Protein AF-A0A8B0SEW3-F1 (afdb_monomer)

Radius of gyration: 14.25 Å; Cα contacts (8 Å, |Δi|>4): 84; chains: 1; bounding box: 38×23×40 Å

Secondary structure (DSSP, 8-state):
--HHHHHHHHHHHHHHHHHHT--TTS-HHHHHHHHHHHHHH-SSS-HHHHHHHHHHHHHHHHHHTS-GGG--HHHHHHHHHHHHHHHTT-HHHHHHHHHHHHHHT--

pLDDT: mean 77.23, std 16.33, range [37.97, 95.0]

Nearest PDB structures (foldseek):
  5qsu-assembly3_B  TM=4.461E-01  e=2.873E+00  Homo sapiens
  4wqu-assembly1_BT  TM=2.622E-01  e=2.594E+00  Thermus thermophilus HB8
  5xjm-assembly1_A  TM=4.233E-01  e=9.802E+00  Homo sapiens

Foldseek 3Di:
DCVVVVVLVVVLVVLLVVLVPDDLPPQLVVLLVSVLVVLVSQPQADPVLSVQLNVLSVQLSVLLPDDPVPRPVVSNLVSLVSNCVSCVRPPSCVVSSVSSCVSSVND

Structure (mmCIF, N/CA/C/O backbone):
data_AF-A0A8B0SEW3-F1
#
_entry.id   AF-A0A8B0SEW3-F1
#
loop_
_atom_site.group_PDB
_atom_site.id
_atom_site.type_symbol
_atom_site.label_atom_id
_atom_site.label_alt_id
_atom_site.label_comp_id
_atom_site.label_asym_id
_atom_site.label_entity_id
_atom_site.label_seq_id
_atom_site.pdbx_PDB_ins_code
_atom_site.Cartn_x
_atom_site.Cartn_y
_atom_site.Cartn_z
_atom_site.occupancy
_atom_site.B_iso_or_equiv
_atom_site.auth_seq_id
_atom_site.auth_comp_id
_atom_site.auth_asym_id
_atom_site.auth_atom_id
_atom_site.pdbx_PDB_model_num
ATOM 1 N N . MET A 1 1 ? -21.668 12.057 24.223 1.00 41.31 1 MET A N 1
ATOM 2 C CA . MET A 1 1 ? -20.392 11.592 23.629 1.00 41.31 1 MET A CA 1
ATOM 3 C C . MET A 1 1 ? -20.616 10.972 22.230 1.00 41.31 1 MET A C 1
ATOM 5 O O . MET A 1 1 ? -20.146 9.881 21.964 1.00 41.31 1 MET A O 1
ATOM 9 N N . ALA A 1 2 ? -21.333 11.652 21.316 1.00 46.03 2 ALA A N 1
ATOM 10 C CA . ALA A 1 2 ? -21.728 11.096 20.000 1.00 46.03 2 ALA A CA 1
ATOM 11 C C . ALA A 1 2 ? -21.108 11.824 18.783 1.00 46.03 2 ALA A C 1
ATOM 13 O O . ALA A 1 2 ? -21.232 11.372 17.649 1.00 46.03 2 ALA A O 1
ATOM 14 N N . THR A 1 3 ? -20.423 12.947 19.006 1.00 37.97 3 THR A N 1
ATOM 15 C CA . THR A 1 3 ? -19.954 13.846 17.937 1.00 37.97 3 THR A CA 1
ATOM 16 C C . THR A 1 3 ? -18.693 13.340 17.225 1.00 37.97 3 THR A C 1
ATOM 18 O O . THR A 1 3 ? -18.528 13.579 16.032 1.00 37.97 3 THR A O 1
ATOM 21 N N . ILE A 1 4 ? -17.833 12.595 17.932 1.00 39.75 4 ILE A N 1
ATOM 22 C CA . ILE A 1 4 ? -16.549 12.088 17.411 1.00 39.75 4 ILE A CA 1
ATOM 23 C C . ILE A 1 4 ? -16.780 10.992 16.357 1.00 39.75 4 ILE A C 1
ATOM 25 O O . ILE A 1 4 ? -16.187 11.028 15.283 1.00 39.75 4 ILE A O 1
ATOM 29 N N . ASN A 1 5 ? -17.724 10.079 16.611 1.00 41.34 5 ASN A N 1
ATOM 30 C CA . ASN A 1 5 ? -18.050 8.994 15.678 1.00 41.34 5 ASN A CA 1
ATOM 31 C C . ASN A 1 5 ? -18.646 9.514 14.359 1.00 41.34 5 ASN A C 1
ATOM 33 O O . ASN A 1 5 ? -18.446 8.911 13.307 1.00 41.34 5 ASN A O 1
ATOM 37 N N . ASN A 1 6 ? -19.343 10.654 14.404 1.00 43.06 6 ASN A N 1
ATOM 38 C CA . ASN A 1 6 ? -19.978 11.243 13.227 1.00 43.06 6 ASN A CA 1
ATOM 39 C C . ASN A 1 6 ? -18.972 12.011 12.347 1.00 43.06 6 ASN A C 1
ATOM 41 O O . ASN A 1 6 ? -19.033 11.922 11.126 1.00 43.06 6 ASN A O 1
ATOM 45 N N . HIS A 1 7 ? -17.995 12.699 12.952 1.00 40.88 7 HIS A N 1
ATOM 46 C CA . HIS A 1 7 ? -16.910 13.360 12.211 1.00 40.88 7 HIS A CA 1
ATOM 47 C C . HIS A 1 7 ? -16.002 12.358 11.488 1.00 40.88 7 HIS A C 1
ATOM 49 O O . HIS A 1 7 ? -15.693 12.545 10.312 1.00 40.88 7 HIS A O 1
ATOM 55 N N . ASN A 1 8 ? -15.646 11.254 12.149 1.00 50.34 8 ASN A N 1
ATOM 56 C CA . ASN A 1 8 ? -14.791 10.232 11.543 1.00 50.34 8 ASN A CA 1
ATOM 57 C C . ASN A 1 8 ? -15.483 9.514 10.372 1.00 50.34 8 ASN A C 1
ATOM 59 O O . ASN A 1 8 ? -14.833 9.213 9.376 1.00 50.34 8 ASN A O 1
ATOM 63 N N . SER A 1 9 ? -16.807 9.320 10.431 1.00 55.31 9 SER A N 1
ATOM 64 C CA . SER A 1 9 ? -17.591 8.773 9.309 1.00 55.31 9 SER A CA 1
ATOM 65 C C . SER A 1 9 ? -17.600 9.693 8.078 1.00 55.31 9 SER A C 1
ATOM 67 O O . SER A 1 9 ? -17.589 9.212 6.943 1.00 55.31 9 SER A O 1
ATOM 69 N N . ILE A 1 10 ? -17.592 11.014 8.283 1.00 56.03 10 ILE A N 1
ATOM 70 C CA . ILE A 1 10 ? -17.588 12.010 7.202 1.00 56.03 10 ILE A CA 1
ATOM 71 C C . ILE A 1 10 ? -16.222 12.066 6.515 1.00 56.03 10 ILE A C 1
ATOM 73 O O . ILE A 1 10 ? -16.174 12.008 5.287 1.00 56.03 10 ILE A O 1
ATOM 77 N N . ILE A 1 11 ? -15.131 12.091 7.288 1.00 53.41 11 ILE A N 1
ATOM 78 C CA . ILE A 1 11 ? -13.757 12.046 6.759 1.00 53.41 11 ILE A CA 1
ATOM 79 C C . ILE A 1 11 ? -13.564 10.780 5.923 1.00 53.41 11 ILE A C 1
ATOM 81 O O . ILE A 1 11 ? -13.090 10.841 4.794 1.00 53.41 11 ILE A O 1
ATOM 85 N N . HIS A 1 12 ? -14.033 9.640 6.430 1.00 54.28 12 HIS A N 1
ATOM 86 C CA . HIS A 1 12 ? -13.961 8.368 5.723 1.00 54.28 12 HIS A CA 1
ATOM 87 C C . HIS A 1 12 ? -14.694 8.392 4.374 1.00 54.28 12 HIS A C 1
ATOM 89 O O . HIS A 1 12 ? -14.152 7.973 3.354 1.00 54.28 12 HIS A O 1
ATOM 95 N N . LYS A 1 13 ? -15.917 8.937 4.344 1.00 60.84 13 LYS A N 1
ATOM 96 C CA . LYS A 1 13 ? -16.698 9.081 3.107 1.00 60.84 13 LYS A CA 1
ATOM 97 C C . LYS A 1 13 ? -16.066 10.063 2.122 1.00 60.84 13 LYS A C 1
ATOM 99 O O . LYS A 1 13 ? -16.082 9.793 0.926 1.00 60.84 13 LYS A O 1
ATOM 104 N N . GLN A 1 14 ? -15.519 11.181 2.596 1.00 59.38 14 GLN A N 1
ATOM 105 C CA . GLN A 1 14 ? -14.823 12.150 1.742 1.00 59.38 14 GLN A CA 1
ATOM 106 C C . GLN A 1 14 ? -13.574 11.535 1.115 1.00 59.38 14 GLN A C 1
ATOM 108 O O . GLN A 1 14 ? -13.399 11.620 -0.093 1.00 59.38 14 GLN A O 1
ATOM 113 N N . ILE A 1 15 ? -12.781 10.822 1.908 1.00 55.53 15 ILE A N 1
ATOM 114 C CA . ILE A 1 15 ? -11.566 10.144 1.461 1.00 55.53 15 ILE A CA 1
ATOM 115 C C . ILE A 1 15 ? -11.866 9.053 0.423 1.00 55.53 15 ILE A C 1
ATOM 117 O O . ILE A 1 15 ? -11.214 8.990 -0.618 1.00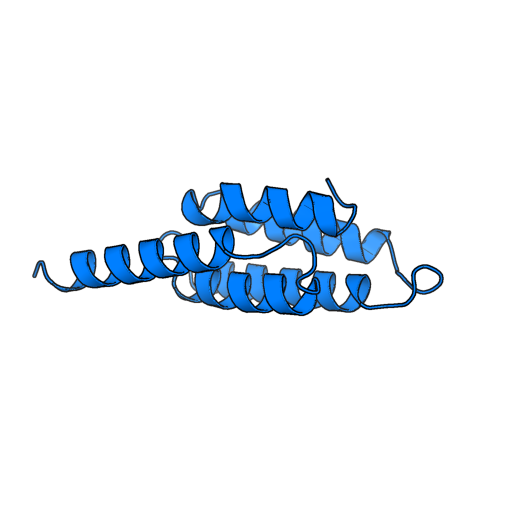 55.53 15 ILE A O 1
ATOM 121 N N . VAL A 1 16 ? -12.870 8.204 0.672 1.00 59.53 16 VAL A N 1
ATOM 122 C CA . VAL A 1 16 ? -13.288 7.172 -0.293 1.00 59.53 16 VAL A CA 1
ATOM 123 C C . VAL A 1 16 ? -13.793 7.820 -1.589 1.00 59.53 16 VAL A C 1
ATOM 125 O O . VAL A 1 16 ? -13.463 7.356 -2.680 1.00 59.53 16 VAL A O 1
ATOM 128 N N . ASN A 1 17 ? -14.528 8.932 -1.497 1.00 61.00 17 ASN A N 1
ATOM 129 C CA . ASN A 1 17 ? -14.996 9.676 -2.668 1.00 61.00 17 ASN A CA 1
ATOM 130 C C . ASN A 1 17 ? -13.851 10.332 -3.460 1.00 61.00 17 ASN A C 1
ATOM 132 O O . ASN A 1 17 ? -13.866 10.281 -4.687 1.00 61.00 17 ASN A O 1
ATOM 136 N N . GLU A 1 18 ? -12.840 10.888 -2.789 1.00 59.69 18 GLU A N 1
ATOM 137 C CA . GLU A 1 18 ? -11.626 11.438 -3.418 1.00 59.69 18 GLU A CA 1
ATOM 138 C C . GLU A 1 18 ? -10.750 10.371 -4.085 1.00 59.69 18 GLU A C 1
ATOM 140 O O . GLU A 1 18 ? -9.923 10.689 -4.948 1.00 59.69 18 GLU A O 1
ATOM 145 N N . PHE A 1 19 ? -10.897 9.110 -3.672 1.00 60.25 19 PHE A N 1
ATOM 146 C CA . PHE A 1 19 ? -10.239 7.979 -4.314 1.00 60.25 19 PHE A CA 1
ATOM 147 C C . PHE A 1 19 ? -11.019 7.484 -5.534 1.00 60.25 19 PHE A C 1
ATOM 149 O O . PHE A 1 19 ? -10.424 7.197 -6.567 1.00 60.25 19 PHE A O 1
ATOM 156 N N . ASN A 1 20 ? -12.351 7.464 -5.458 1.00 56.56 20 ASN A N 1
ATOM 157 C CA . ASN A 1 20 ? -13.217 7.123 -6.591 1.00 56.56 20 ASN A CA 1
ATOM 158 C C . ASN A 1 20 ? -13.211 8.186 -7.706 1.00 56.56 20 ASN A C 1
ATOM 160 O O . ASN A 1 20 ? -13.644 7.898 -8.818 1.00 56.56 20 ASN A O 1
ATOM 164 N N . SER A 1 21 ? -12.724 9.402 -7.431 1.00 55.19 21 SER A N 1
ATOM 165 C CA . SER A 1 21 ? -12.532 10.464 -8.428 1.00 55.19 21 SER A CA 1
ATOM 166 C C . SER A 1 21 ? -11.146 10.451 -9.089 1.00 55.19 21 SER A C 1
ATOM 168 O O . SER A 1 21 ? -10.815 11.384 -9.821 1.00 55.19 21 SER A O 1
ATOM 170 N N . ILE A 1 22 ? -10.306 9.454 -8.790 1.00 56.88 22 ILE A N 1
ATOM 171 C CA . ILE A 1 22 ? -8.996 9.275 -9.421 1.00 56.88 22 ILE A CA 1
ATOM 172 C C . ILE A 1 22 ? -9.222 8.718 -10.827 1.00 56.88 22 ILE A C 1
ATOM 174 O O . ILE A 1 22 ? -9.627 7.569 -10.992 1.00 56.88 22 ILE A O 1
ATOM 178 N N . ASN A 1 23 ? -8.960 9.536 -11.847 1.00 51.25 23 ASN A N 1
ATOM 179 C CA . ASN A 1 23 ? -8.827 9.041 -13.215 1.00 51.25 23 ASN A CA 1
ATOM 180 C C . ASN A 1 23 ? -7.609 8.104 -13.294 1.00 51.25 23 ASN A C 1
ATOM 182 O O . ASN A 1 23 ? -6.623 8.315 -12.590 1.00 51.25 23 ASN A O 1
ATOM 186 N N . GLU A 1 24 ? -7.643 7.118 -14.196 1.00 48.50 24 GLU A N 1
ATOM 187 C CA . GLU A 1 24 ? -6.623 6.064 -14.409 1.00 48.50 24 GLU A CA 1
ATOM 188 C C . GLU A 1 24 ? -5.181 6.565 -14.708 1.00 48.50 24 GLU A C 1
ATOM 190 O O . GLU A 1 24 ? -4.291 5.766 -14.986 1.00 48.50 24 GLU A O 1
ATOM 195 N N . ILE A 1 25 ? -4.927 7.878 -14.647 1.00 46.81 25 ILE A N 1
ATOM 196 C CA . ILE A 1 25 ? -3.675 8.563 -15.009 1.00 46.81 25 ILE A CA 1
ATOM 197 C C . ILE A 1 25 ? -3.008 9.253 -13.796 1.00 46.81 25 ILE A C 1
ATOM 199 O O . ILE A 1 25 ? -1.945 9.858 -13.935 1.00 46.81 25 ILE A O 1
ATOM 203 N N . ASP A 1 26 ? -3.553 9.166 -12.578 1.00 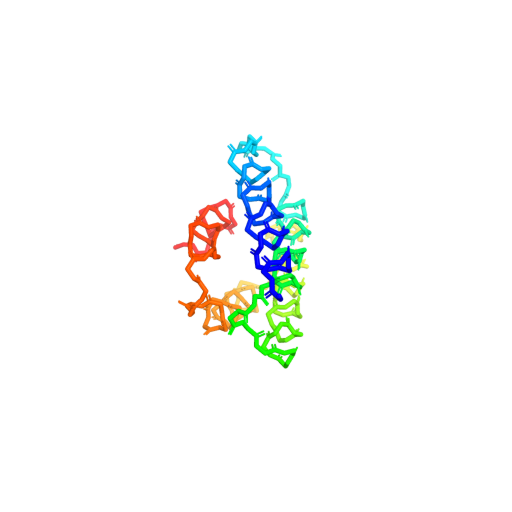54.84 26 ASP A N 1
ATOM 204 C CA . ASP A 1 26 ? -2.809 9.669 -11.415 1.00 54.84 26 ASP A CA 1
ATOM 205 C C . ASP A 1 26 ? -1.586 8.770 -11.149 1.00 54.84 26 ASP A C 1
ATOM 207 O O . ASP A 1 26 ? -1.699 7.557 -10.982 1.00 54.84 26 ASP A O 1
ATOM 211 N N . SER A 1 27 ? -0.389 9.367 -11.109 1.00 71.38 27 SER A N 1
ATOM 212 C CA . SER A 1 27 ? 0.865 8.665 -10.798 1.00 71.38 27 SER A CA 1
ATOM 213 C C . SER A 1 27 ? 0.728 7.818 -9.524 1.00 71.38 27 SER A C 1
ATOM 215 O O . SER A 1 27 ? 0.113 8.256 -8.549 1.00 71.38 27 SER A O 1
ATOM 217 N N . ILE A 1 28 ? 1.367 6.640 -9.483 1.00 74.88 28 ILE A N 1
ATOM 218 C CA . ILE A 1 28 ? 1.453 5.765 -8.293 1.00 74.88 28 ILE A CA 1
ATOM 219 C C . ILE A 1 28 ? 1.822 6.566 -7.031 1.00 74.88 28 ILE A C 1
ATOM 221 O O . ILE A 1 28 ? 1.318 6.284 -5.946 1.00 74.88 28 ILE A O 1
ATOM 225 N N . ALA A 1 29 ? 2.624 7.626 -7.171 1.00 77.25 29 ALA A N 1
ATOM 226 C CA . ALA A 1 29 ? 2.965 8.543 -6.086 1.00 77.25 29 ALA A CA 1
ATOM 227 C C . ALA A 1 29 ? 1.743 9.251 -5.458 1.00 77.25 29 ALA A C 1
ATOM 229 O O . ALA A 1 29 ? 1.651 9.347 -4.234 1.00 77.25 29 ALA A O 1
ATOM 230 N N . ILE A 1 30 ? 0.796 9.729 -6.274 1.00 78.31 30 ILE A N 1
ATOM 231 C CA . ILE A 1 30 ? -0.422 10.425 -5.825 1.00 78.31 30 ILE A CA 1
ATOM 232 C C . ILE A 1 30 ? -1.340 9.443 -5.098 1.00 78.31 30 ILE A C 1
ATOM 234 O O . ILE A 1 30 ? -1.781 9.725 -3.983 1.00 78.31 30 ILE A O 1
ATOM 238 N N . MET A 1 31 ? -1.578 8.272 -5.695 1.00 78.19 31 MET A N 1
ATOM 239 C CA . MET A 1 31 ? -2.406 7.226 -5.087 1.00 78.19 31 MET A CA 1
ATOM 240 C C . MET A 1 31 ? -1.834 6.759 -3.747 1.00 78.19 31 MET A C 1
ATOM 242 O O . MET A 1 31 ? -2.574 6.641 -2.772 1.00 78.19 31 MET A O 1
ATOM 246 N N . VAL A 1 32 ? -0.514 6.570 -3.665 1.00 83.06 32 VAL A N 1
ATOM 247 C CA . VAL A 1 32 ? 0.180 6.222 -2.419 1.00 83.06 32 VAL A CA 1
ATOM 248 C C . VAL A 1 32 ? 0.017 7.314 -1.364 1.00 83.06 32 VAL A C 1
ATOM 250 O O . VAL A 1 32 ? -0.289 7.000 -0.217 1.00 83.06 32 VAL A O 1
ATOM 253 N N . ASN A 1 33 ? 0.195 8.588 -1.721 1.00 82.75 33 ASN A N 1
ATOM 254 C CA . ASN A 1 33 ? 0.037 9.687 -0.767 1.00 82.75 33 ASN A CA 1
ATOM 255 C C . ASN A 1 33 ? -1.391 9.776 -0.228 1.00 82.75 33 ASN A C 1
ATOM 257 O O . ASN A 1 33 ? -1.566 9.937 0.978 1.00 82.75 33 ASN A O 1
ATOM 261 N N . LYS A 1 34 ? -2.399 9.601 -1.088 1.00 79.25 34 LYS A N 1
ATOM 262 C CA . LYS A 1 34 ? -3.794 9.512 -0.649 1.00 79.25 34 LYS A CA 1
ATOM 263 C C . LYS A 1 34 ? -3.976 8.349 0.320 1.00 79.25 34 LYS A C 1
ATOM 265 O O . LYS A 1 34 ? -4.440 8.580 1.429 1.00 79.25 34 LYS A O 1
ATOM 270 N N . LEU A 1 35 ? -3.522 7.143 -0.035 1.00 84.69 35 LEU A N 1
ATOM 271 C CA . LEU A 1 35 ? -3.630 5.950 0.814 1.00 84.69 35 LEU A CA 1
ATOM 272 C C . LEU A 1 35 ? -2.980 6.138 2.194 1.00 84.69 35 LEU A C 1
ATOM 274 O O . LEU A 1 35 ? -3.539 5.690 3.191 1.00 84.69 35 LEU A O 1
ATOM 278 N N . LYS A 1 36 ? -1.834 6.831 2.271 1.00 86.12 36 LYS A N 1
ATOM 279 C CA . LYS A 1 36 ? -1.178 7.166 3.548 1.00 86.12 36 LYS A CA 1
ATOM 280 C C . LYS A 1 36 ? -2.097 7.968 4.465 1.00 86.12 36 LYS A C 1
ATOM 282 O O . LYS A 1 36 ? -2.185 7.637 5.641 1.00 86.12 36 LYS A O 1
ATOM 287 N N . VAL A 1 37 ? -2.809 8.967 3.936 1.00 83.62 37 VAL A N 1
ATOM 288 C CA . VAL A 1 37 ? -3.779 9.760 4.715 1.00 83.62 37 VAL A CA 1
ATOM 289 C C . VAL A 1 37 ? -4.913 8.874 5.234 1.00 83.62 37 VAL A C 1
ATOM 291 O O . VAL A 1 37 ? -5.330 9.022 6.381 1.00 83.62 37 VAL A O 1
ATOM 294 N N . ILE A 1 38 ? -5.383 7.918 4.429 1.00 81.25 38 ILE A N 1
ATOM 295 C CA . ILE A 1 38 ? -6.441 6.976 4.835 1.00 81.25 38 ILE A CA 1
ATOM 296 C C . ILE A 1 38 ? -5.963 6.089 5.978 1.00 81.25 38 ILE A C 1
ATOM 298 O O . ILE A 1 38 ? -6.645 5.985 6.990 1.00 81.25 38 ILE A O 1
ATOM 302 N N . ILE A 1 39 ? -4.776 5.496 5.833 1.00 88.06 39 ILE A N 1
ATOM 303 C CA . ILE A 1 39 ? -4.158 4.631 6.845 1.00 88.06 39 ILE A CA 1
ATOM 304 C C . ILE A 1 39 ? -3.962 5.397 8.155 1.00 88.06 39 ILE A C 1
ATOM 306 O O . ILE A 1 39 ? -4.264 4.873 9.224 1.00 88.06 39 ILE A O 1
ATOM 310 N N . ASP A 1 40 ? -3.493 6.644 8.086 1.00 86.69 40 ASP A N 1
ATOM 311 C CA . ASP A 1 40 ? -3.250 7.468 9.272 1.00 86.69 40 ASP A CA 1
ATOM 312 C C . ASP A 1 40 ? -4.547 7.754 10.054 1.00 86.69 40 ASP A C 1
ATOM 314 O O . ASP A 1 40 ? -4.568 7.729 11.288 1.00 86.69 40 ASP A O 1
ATOM 318 N N . ASN A 1 41 ? -5.666 7.900 9.339 1.00 83.44 41 ASN A N 1
ATOM 319 C CA . ASN A 1 41 ? -6.997 8.129 9.908 1.00 83.44 41 ASN A CA 1
ATOM 320 C C . ASN A 1 41 ? -7.804 6.844 10.168 1.00 83.44 41 ASN A C 1
ATOM 322 O O . ASN A 1 41 ? -8.919 6.917 10.689 1.00 83.44 41 ASN A O 1
ATOM 326 N N . ASP A 1 42 ? -7.266 5.672 9.834 1.00 83.19 42 ASP A N 1
ATOM 327 C CA . ASP A 1 42 ? -7.956 4.398 10.012 1.00 83.19 42 ASP A CA 1
ATOM 328 C C . ASP A 1 42 ? -8.123 4.080 11.509 1.00 83.19 42 ASP A C 1
ATOM 330 O O . ASP A 1 42 ? -7.172 4.162 12.286 1.00 83.19 42 ASP A O 1
ATOM 334 N N . LEU A 1 43 ? -9.342 3.770 11.947 1.00 82.69 43 LEU A N 1
ATOM 335 C CA . LEU A 1 43 ? -9.632 3.495 13.360 1.00 82.69 43 LEU A CA 1
ATOM 336 C C . LEU A 1 43 ? -9.466 2.013 13.725 1.00 82.69 43 LEU A C 1
ATOM 338 O O . LEU A 1 43 ? -9.400 1.687 14.909 1.00 82.69 43 LEU A O 1
ATOM 342 N N . GLU A 1 44 ? -9.415 1.129 12.730 1.00 85.56 44 GLU A N 1
ATOM 343 C CA . GLU A 1 44 ? -9.278 -0.321 12.887 1.00 85.56 44 GLU A CA 1
ATOM 344 C C . GLU A 1 44 ? -7.799 -0.726 13.009 1.00 85.56 44 GLU A C 1
ATOM 346 O O . GLU A 1 44 ? -7.475 -1.762 13.592 1.00 85.56 44 GLU A O 1
ATOM 351 N N . LEU A 1 45 ? -6.883 0.114 12.516 1.00 85.38 45 LEU A N 1
ATOM 352 C CA . LEU A 1 45 ? -5.440 -0.087 12.629 1.00 85.38 45 LEU A CA 1
ATOM 353 C C . LEU A 1 45 ? -4.857 0.547 13.900 1.00 85.38 45 LEU A C 1
ATOM 355 O O . LEU A 1 45 ? -5.049 1.727 14.197 1.00 85.38 45 LEU A O 1
ATOM 359 N N . THR A 1 46 ? -4.031 -0.212 14.619 1.00 91.62 46 THR A N 1
ATOM 360 C CA . THR A 1 46 ? -3.176 0.329 15.689 1.00 91.62 46 THR A CA 1
ATOM 361 C C . THR A 1 46 ? -2.093 1.251 15.122 1.00 91.62 46 THR A C 1
ATOM 363 O O . THR A 1 46 ? -1.660 1.082 13.983 1.00 91.62 46 THR A O 1
ATOM 366 N N . ASN A 1 47 ? -1.552 2.168 15.932 1.00 90.75 47 ASN A N 1
ATOM 367 C CA . ASN A 1 47 ? -0.453 3.052 15.503 1.00 90.75 47 ASN A CA 1
ATOM 368 C C . ASN A 1 47 ? 0.761 2.281 14.951 1.00 90.75 47 ASN A C 1
ATOM 370 O O . ASN A 1 47 ? 1.396 2.715 13.993 1.00 90.75 47 ASN A O 1
ATOM 374 N N . GLN A 1 48 ? 1.067 1.107 15.515 1.00 94.00 48 GLN A N 1
ATOM 375 C CA . GLN A 1 48 ? 2.139 0.251 15.007 1.00 94.00 48 GLN A CA 1
ATOM 376 C C . GLN A 1 48 ? 1.816 -0.303 13.611 1.00 94.00 48 GLN A C 1
ATOM 378 O O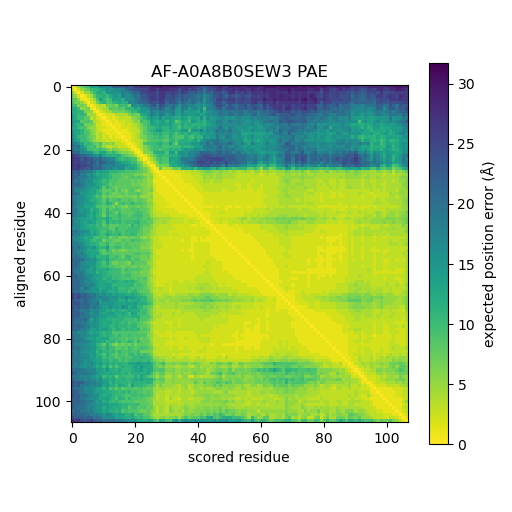 . GLN A 1 48 ? 2.684 -0.303 12.738 1.00 94.00 48 GLN A O 1
ATOM 383 N N . GLN A 1 49 ? 0.579 -0.754 13.384 1.00 93.19 49 GLN A N 1
ATOM 384 C CA . GLN A 1 49 ? 0.127 -1.209 12.068 1.00 93.19 49 GLN A CA 1
ATOM 385 C C . GLN A 1 49 ? 0.126 -0.061 11.056 1.00 93.19 49 GLN A C 1
ATOM 387 O O . GLN A 1 49 ? 0.639 -0.243 9.957 1.00 93.19 49 GLN A O 1
ATOM 392 N N . LYS A 1 50 ? -0.344 1.132 11.435 1.00 92.25 50 LYS A N 1
ATOM 393 C CA . LYS A 1 50 ? -0.306 2.327 10.576 1.00 92.25 50 LYS A CA 1
ATOM 394 C C . LYS A 1 50 ? 1.107 2.643 10.111 1.00 92.25 50 LYS A C 1
ATOM 396 O O . LYS A 1 50 ? 1.354 2.711 8.911 1.00 92.25 50 LYS A O 1
ATOM 401 N N . ASN A 1 51 ? 2.050 2.736 11.047 1.00 93.38 51 ASN A N 1
ATOM 402 C CA . ASN A 1 51 ? 3.450 3.003 10.728 1.00 93.38 51 ASN A CA 1
ATOM 403 C C . ASN A 1 51 ? 4.030 1.926 9.805 1.00 93.38 51 ASN A C 1
ATOM 405 O O . ASN A 1 51 ? 4.664 2.251 8.805 1.00 93.38 51 ASN A O 1
ATOM 409 N N . LYS A 1 52 ? 3.762 0.644 10.087 1.00 94.69 52 LYS A N 1
ATOM 410 C CA . LYS A 1 52 ? 4.222 -0.464 9.240 1.00 94.69 52 LYS A CA 1
ATOM 411 C C . LYS A 1 52 ? 3.642 -0.377 7.823 1.00 94.69 52 LYS A C 1
ATOM 413 O O . LYS A 1 52 ? 4.385 -0.521 6.857 1.00 94.69 52 LYS A O 1
ATOM 418 N N . ALA A 1 53 ? 2.342 -0.117 7.692 1.00 92.69 53 ALA A N 1
ATOM 419 C CA . ALA A 1 53 ? 1.681 0.038 6.400 1.00 92.69 53 ALA A CA 1
ATOM 420 C C . ALA A 1 53 ? 2.235 1.237 5.615 1.00 92.69 53 ALA A C 1
ATOM 422 O O . ALA A 1 53 ? 2.540 1.092 4.434 1.00 92.69 53 ALA A O 1
ATOM 423 N N . ILE A 1 54 ? 2.429 2.389 6.264 1.00 92.25 54 ILE A N 1
ATOM 424 C CA . ILE A 1 54 ? 2.981 3.602 5.641 1.00 92.25 54 ILE A CA 1
ATOM 425 C C . ILE A 1 54 ? 4.414 3.373 5.146 1.00 92.25 54 ILE A C 1
ATOM 427 O O . ILE A 1 54 ? 4.730 3.793 4.030 1.00 92.25 54 ILE A O 1
ATOM 431 N N . THR A 1 55 ? 5.261 2.695 5.928 1.00 94.62 55 THR A N 1
ATOM 432 C CA . THR A 1 55 ? 6.634 2.344 5.527 1.00 94.62 55 THR A CA 1
ATOM 433 C C . THR A 1 55 ? 6.636 1.407 4.323 1.00 94.62 55 THR A C 1
ATOM 435 O O . THR A 1 55 ? 7.224 1.740 3.298 1.00 94.62 55 THR A O 1
ATOM 438 N N . ASN A 1 56 ? 5.902 0.292 4.391 1.00 94.38 56 ASN A N 1
ATOM 439 C CA . ASN A 1 56 ? 5.820 -0.664 3.282 1.00 94.38 56 ASN A CA 1
ATOM 440 C C . ASN A 1 56 ? 5.300 -0.004 1.996 1.00 94.38 56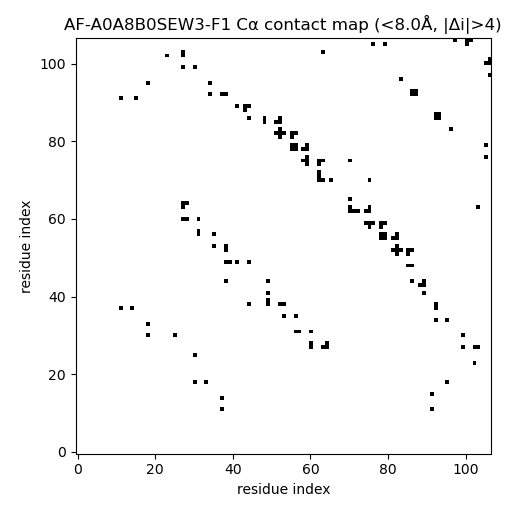 ASN A C 1
ATOM 442 O O . ASN A 1 56 ? 5.808 -0.247 0.903 1.00 94.38 56 ASN A O 1
ATOM 446 N N . LEU A 1 57 ? 4.305 0.875 2.122 1.00 91.75 57 LEU A N 1
ATOM 447 C CA . LEU A 1 57 ? 3.745 1.600 0.991 1.00 91.75 57 LEU A CA 1
ATOM 448 C C . LEU A 1 57 ? 4.724 2.642 0.419 1.00 91.75 57 LEU A C 1
ATOM 450 O O . LEU A 1 57 ? 4.731 2.883 -0.790 1.00 91.75 57 LEU A O 1
ATOM 454 N N . ALA A 1 58 ? 5.562 3.260 1.257 1.00 91.31 58 ALA A N 1
ATOM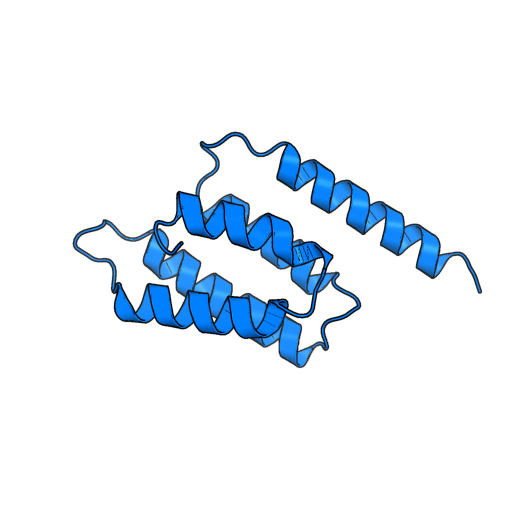 455 C CA . ALA A 1 58 ? 6.634 4.141 0.802 1.00 91.31 58 ALA A CA 1
ATOM 456 C C . ALA A 1 58 ? 7.699 3.374 0.005 1.00 91.31 58 ALA A C 1
ATOM 458 O O . ALA A 1 58 ? 8.053 3.824 -1.085 1.00 91.31 58 ALA A O 1
ATOM 459 N N . ASP A 1 59 ? 8.133 2.207 0.485 1.00 93.12 59 ASP A N 1
ATOM 460 C CA . ASP A 1 59 ? 9.112 1.358 -0.207 1.00 93.12 59 ASP A CA 1
ATOM 461 C C . ASP A 1 59 ? 8.576 0.870 -1.560 1.00 93.12 59 ASP A C 1
ATOM 463 O O . ASP A 1 59 ? 9.243 0.982 -2.591 1.00 93.12 59 ASP A O 1
ATOM 467 N N . PHE A 1 60 ? 7.319 0.421 -1.588 1.00 92.56 60 PHE A N 1
ATOM 468 C CA . PHE A 1 60 ? 6.630 0.048 -2.821 1.00 92.56 60 PHE A CA 1
ATOM 469 C C . PHE A 1 60 ? 6.565 1.202 -3.831 1.00 92.56 60 PHE A C 1
ATOM 471 O O . PHE A 1 60 ? 6.812 1.011 -5.025 1.00 92.56 60 PHE A O 1
ATOM 478 N N . SER A 1 61 ? 6.235 2.408 -3.360 1.00 90.38 61 SER A N 1
ATOM 479 C CA . SER A 1 61 ? 6.168 3.608 -4.197 1.00 90.38 61 SER A CA 1
ATOM 480 C C . SER A 1 61 ? 7.535 3.984 -4.753 1.00 90.38 61 SER A C 1
ATOM 482 O O . SER A 1 61 ? 7.648 4.309 -5.933 1.00 90.38 61 SER A O 1
ATOM 484 N N . PHE A 1 62 ? 8.576 3.892 -3.924 1.00 91.31 62 PHE A N 1
ATOM 485 C CA . PHE A 1 62 ? 9.950 4.153 -4.329 1.00 91.31 62 PHE A CA 1
ATOM 486 C C . PHE A 1 62 ? 10.395 3.211 -5.452 1.00 91.31 62 PHE A C 1
ATOM 488 O O . PHE A 1 62 ? 10.896 3.681 -6.471 1.00 91.31 62 PHE A O 1
ATOM 495 N N . GLU A 1 63 ? 10.161 1.902 -5.319 1.00 91.12 63 GLU A N 1
ATOM 496 C CA . GLU A 1 63 ? 10.472 0.945 -6.389 1.00 91.12 63 GLU A CA 1
ATOM 497 C C . GLU A 1 63 ? 9.624 1.188 -7.644 1.00 91.12 63 GLU A C 1
ATOM 499 O O . GLU A 1 63 ? 10.153 1.190 -8.752 1.00 91.12 63 GLU A O 1
ATOM 504 N N . SER A 1 64 ? 8.325 1.457 -7.490 1.00 87.75 64 SER A N 1
ATOM 505 C CA . SER A 1 64 ? 7.396 1.640 -8.617 1.00 87.75 64 SER A CA 1
ATOM 506 C C . SER A 1 64 ? 7.659 2.894 -9.454 1.00 87.75 64 SER A C 1
ATOM 508 O O . SER A 1 64 ? 7.219 2.962 -10.599 1.00 87.75 64 SER A O 1
ATOM 510 N N . GLN A 1 65 ? 8.360 3.882 -8.897 1.00 87.06 65 GLN A N 1
ATOM 511 C CA . GLN A 1 65 ? 8.734 5.117 -9.591 1.00 87.06 65 GLN A CA 1
ATOM 512 C C . GLN A 1 65 ? 10.058 5.008 -10.358 1.00 87.06 65 GLN A C 1
ATOM 514 O O . GLN A 1 65 ? 10.389 5.906 -11.134 1.00 87.06 65 GLN A O 1
ATOM 519 N N . LYS A 1 66 ? 10.834 3.933 -10.168 1.00 87.56 66 LYS A N 1
ATOM 520 C CA . LYS A 1 66 ? 12.056 3.719 -10.951 1.00 87.56 66 LYS A CA 1
ATOM 521 C C . LYS A 1 66 ? 11.707 3.348 -12.399 1.00 87.56 66 LYS A C 1
ATOM 523 O O . LYS A 1 66 ? 10.676 2.709 -12.635 1.00 87.56 66 LYS A O 1
ATOM 528 N N . PRO A 1 67 ? 12.589 3.666 -13.367 1.00 85.88 67 PRO A N 1
ATOM 529 C CA . PRO A 1 67 ? 12.523 3.084 -14.706 1.00 85.88 67 PRO A CA 1
ATOM 530 C C . PRO A 1 67 ? 12.425 1.555 -14.640 1.00 85.88 67 PRO A C 1
ATOM 532 O O . PRO A 1 67 ? 13.060 0.949 -13.777 1.00 85.88 67 PRO A O 1
ATOM 535 N N . SER A 1 68 ? 11.635 0.934 -15.520 1.00 84.31 68 SER A N 1
ATOM 536 C CA . SER A 1 68 ? 11.304 -0.501 -15.456 1.00 84.31 68 SER A CA 1
ATOM 537 C C . SER A 1 68 ? 12.528 -1.423 -15.417 1.00 84.31 68 SER A C 1
ATOM 539 O O . SER A 1 68 ? 12.526 -2.411 -14.693 1.00 84.31 68 SER A O 1
ATOM 541 N N . ASP A 1 69 ? 13.593 -1.074 -16.138 1.00 87.75 69 ASP A N 1
ATOM 542 C CA . ASP A 1 69 ? 14.883 -1.778 -16.175 1.00 87.75 69 ASP A CA 1
ATOM 543 C C . ASP A 1 69 ? 15.691 -1.664 -14.869 1.00 87.75 69 ASP A C 1
ATOM 545 O O . ASP A 1 69 ? 16.658 -2.395 -14.664 1.00 87.75 69 ASP A O 1
ATOM 549 N N . LYS A 1 70 ? 15.290 -0.756 -13.974 1.00 91.69 70 LYS A N 1
ATOM 550 C CA . LYS A 1 70 ? 15.924 -0.483 -12.676 1.00 91.69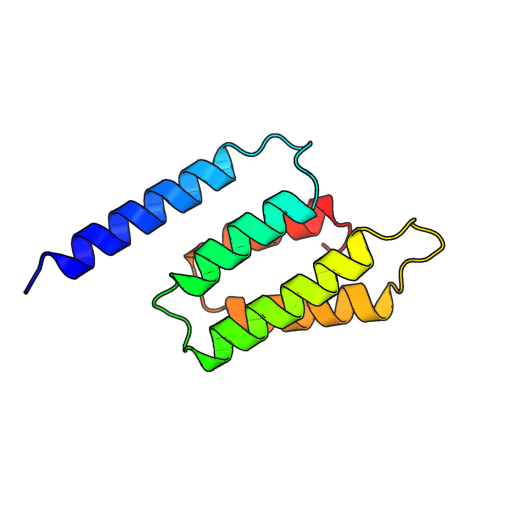 70 LYS A CA 1
ATOM 551 C C . LYS A 1 70 ? 15.045 -0.856 -11.481 1.00 91.69 70 LYS A C 1
ATOM 553 O O . LYS A 1 70 ? 15.466 -0.639 -10.342 1.00 91.69 70 LYS A O 1
ATOM 558 N N . GLN A 1 71 ? 13.834 -1.368 -11.707 1.00 89.00 71 GLN A N 1
ATOM 559 C CA . GLN A 1 71 ? 12.949 -1.800 -10.624 1.00 89.00 71 GLN A CA 1
ATOM 560 C C . GLN A 1 71 ? 13.469 -3.096 -10.007 1.00 89.00 71 GLN A C 1
ATOM 562 O O . GLN A 1 71 ? 13.718 -4.072 -10.715 1.00 89.00 71 GLN A O 1
ATOM 567 N N . ASN A 1 72 ? 13.568 -3.143 -8.678 1.00 95.00 72 ASN A N 1
ATOM 568 C CA . ASN A 1 72 ? 13.711 -4.416 -7.987 1.00 95.00 72 ASN A CA 1
ATOM 569 C C . ASN A 1 72 ? 12.310 -5.009 -7.776 1.00 95.00 72 ASN A C 1
ATOM 571 O O . ASN A 1 72 ? 11.593 -4.629 -6.849 1.00 95.00 72 ASN A O 1
ATOM 575 N N . LEU A 1 73 ? 11.915 -5.926 -8.664 1.00 92.69 73 LEU A N 1
ATOM 576 C CA . LEU A 1 73 ? 10.581 -6.534 -8.653 1.00 92.69 73 LEU A CA 1
ATOM 577 C C . LEU A 1 73 ? 10.308 -7.352 -7.385 1.00 92.69 73 LEU A C 1
ATOM 579 O O . LEU A 1 73 ? 9.173 -7.371 -6.911 1.00 92.69 73 LEU A O 1
ATOM 583 N N . GLU A 1 74 ? 11.334 -7.987 -6.815 1.00 94.00 74 GLU A N 1
ATOM 584 C CA . GLU A 1 74 ? 11.210 -8.755 -5.576 1.00 94.00 74 GLU A CA 1
ATOM 585 C C . GLU A 1 74 ? 10.912 -7.832 -4.394 1.00 94.00 74 GLU A C 1
ATOM 587 O O . GLU A 1 74 ? 9.927 -8.043 -3.687 1.00 94.00 74 GLU A O 1
ATOM 592 N N . ASN A 1 75 ? 11.682 -6.750 -4.241 1.00 93.44 75 ASN A N 1
ATOM 593 C CA . ASN A 1 75 ? 11.433 -5.748 -3.203 1.00 93.44 75 ASN A CA 1
ATOM 594 C C . ASN A 1 75 ? 10.068 -5.084 -3.386 1.00 93.44 75 ASN A C 1
ATOM 596 O O . ASN A 1 75 ? 9.313 -4.962 -2.427 1.00 93.44 75 ASN A O 1
ATOM 600 N N . LYS A 1 76 ? 9.718 -4.704 -4.620 1.00 92.00 76 LYS A N 1
ATOM 601 C CA . LYS A 1 76 ? 8.416 -4.107 -4.935 1.00 92.00 76 LYS A CA 1
ATOM 602 C C . LYS A 1 76 ? 7.270 -5.026 -4.508 1.00 92.00 76 LYS A C 1
ATOM 604 O O . LYS A 1 76 ? 6.343 -4.570 -3.840 1.00 92.00 76 LYS A O 1
ATOM 609 N N . LYS A 1 77 ? 7.344 -6.315 -4.852 1.00 93.00 77 LYS A N 1
ATOM 610 C CA . LYS A 1 77 ? 6.337 -7.309 -4.466 1.00 93.00 77 LYS A CA 1
ATOM 611 C C . LYS A 1 77 ? 6.315 -7.540 -2.956 1.00 93.00 77 LYS A C 1
ATOM 613 O O . LYS A 1 77 ? 5.243 -7.531 -2.369 1.00 93.00 77 LYS A O 1
ATOM 618 N N . LEU A 1 78 ? 7.473 -7.687 -2.316 1.00 94.44 78 LEU A N 1
ATOM 619 C CA . LEU A 1 78 ? 7.570 -7.900 -0.871 1.00 94.44 78 LEU A CA 1
ATOM 620 C C . LEU A 1 78 ? 6.963 -6.734 -0.080 1.00 94.44 78 LEU A C 1
ATOM 622 O O . LEU A 1 78 ? 6.194 -6.953 0.855 1.00 94.44 78 LEU A O 1
ATOM 626 N N . SER A 1 79 ? 7.278 -5.495 -0.460 1.00 94.62 79 SER A N 1
ATOM 627 C CA . SER A 1 79 ? 6.703 -4.293 0.148 1.00 94.62 79 SER A CA 1
ATOM 628 C C . SER A 1 79 ? 5.189 -4.231 -0.055 1.00 94.62 79 SER A C 1
ATOM 630 O O . SER A 1 79 ? 4.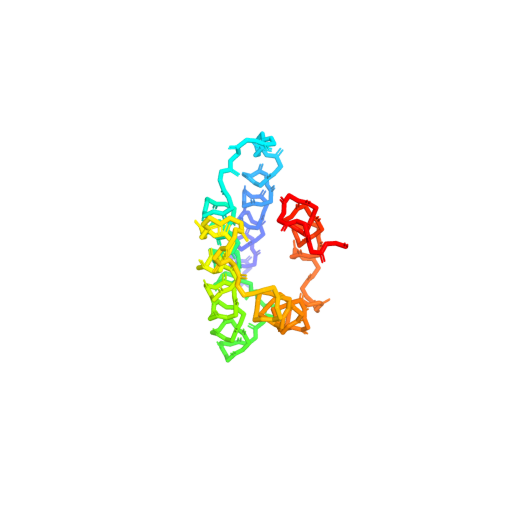464 -3.898 0.881 1.00 94.62 79 SER A O 1
ATOM 632 N N . TRP A 1 80 ? 4.697 -4.608 -1.238 1.00 93.44 80 TRP A N 1
ATOM 633 C CA . TRP A 1 80 ? 3.263 -4.695 -1.510 1.00 93.44 80 TRP A CA 1
ATOM 634 C C . TRP A 1 80 ? 2.564 -5.763 -0.656 1.00 93.44 80 TRP A C 1
ATOM 636 O O . TRP A 1 80 ? 1.593 -5.458 0.035 1.00 93.44 80 TRP A O 1
ATOM 646 N N . ASP A 1 81 ? 3.091 -6.986 -0.624 1.00 93.69 81 ASP A N 1
ATOM 647 C CA . ASP A 1 81 ? 2.535 -8.101 0.149 1.00 93.69 81 ASP A CA 1
ATOM 648 C C . ASP A 1 81 ? 2.498 -7.752 1.647 1.00 93.69 81 ASP A C 1
ATOM 650 O O . ASP A 1 81 ? 1.457 -7.861 2.296 1.00 93.69 81 ASP A O 1
ATOM 654 N N . ASN A 1 82 ? 3.597 -7.213 2.186 1.00 93.94 82 ASN A N 1
ATOM 655 C CA . ASN A 1 82 ? 3.672 -6.768 3.578 1.00 93.94 82 ASN A CA 1
ATOM 656 C C . ASN A 1 82 ? 2.707 -5.619 3.889 1.00 93.94 82 ASN A C 1
ATOM 658 O O . ASN A 1 82 ? 2.212 -5.519 5.013 1.00 93.94 82 ASN A O 1
ATOM 662 N N . PHE A 1 83 ? 2.469 -4.719 2.934 1.00 93.75 83 PHE A N 1
ATOM 663 C CA . PHE A 1 83 ? 1.466 -3.670 3.064 1.00 93.75 83 PHE A CA 1
ATOM 664 C C . PHE A 1 83 ? 0.056 -4.275 3.124 1.00 93.75 83 PHE A C 1
ATOM 666 O O . PHE A 1 83 ? -0.668 -4.020 4.090 1.00 93.75 83 PHE A O 1
ATOM 673 N N . THR A 1 84 ? -0.311 -5.116 2.152 1.00 91.50 84 THR A N 1
ATOM 674 C CA . THR A 1 84 ? -1.647 -5.730 2.073 1.00 91.50 84 THR A CA 1
ATOM 675 C C . THR A 1 84 ? -1.969 -6.584 3.297 1.00 91.50 84 THR A C 1
ATOM 677 O O . THR A 1 84 ? -3.076 -6.505 3.822 1.00 91.50 84 THR A O 1
ATOM 680 N N . GLU A 1 85 ? -0.986 -7.309 3.832 1.00 92.44 85 GLU A N 1
ATOM 681 C CA . GLU A 1 85 ? -1.138 -8.122 5.040 1.00 92.44 85 GLU A CA 1
ATOM 682 C C . GLU A 1 85 ? -1.487 -7.286 6.280 1.00 92.44 85 GLU A C 1
ATOM 684 O O . GLU A 1 85 ? -2.224 -7.741 7.154 1.00 92.44 85 GLU A O 1
ATOM 689 N N . VAL A 1 86 ? -0.985 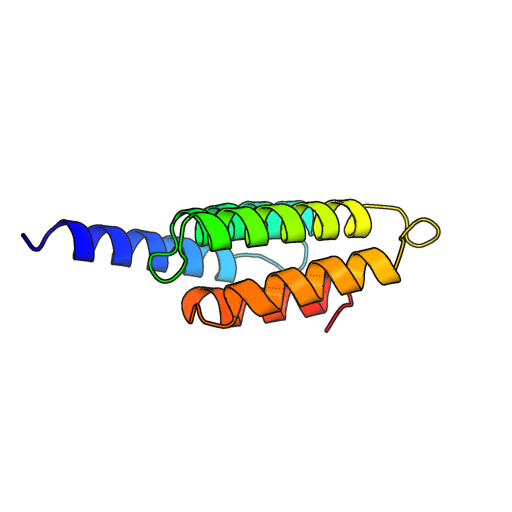-6.051 6.361 1.00 89.38 86 VAL A N 1
ATOM 690 C CA . VAL A 1 86 ? -1.294 -5.137 7.469 1.00 89.38 86 VAL A CA 1
ATOM 691 C C . VAL A 1 86 ? -2.692 -4.546 7.322 1.00 89.38 86 VAL A C 1
ATOM 693 O O . VAL A 1 86 ? -3.407 -4.431 8.317 1.00 89.38 86 VAL A O 1
ATOM 696 N N . VAL A 1 87 ? -3.090 -4.178 6.102 1.00 86.44 87 VAL A N 1
ATOM 697 C CA . VAL A 1 87 ? -4.349 -3.456 5.858 1.00 86.44 87 VAL A CA 1
ATOM 698 C C . VAL A 1 87 ? -5.537 -4.352 5.521 1.00 86.44 87 VAL A C 1
ATOM 700 O O . VAL A 1 87 ? -6.650 -3.847 5.436 1.00 86.44 87 VAL A O 1
ATOM 703 N N . LYS A 1 88 ? -5.354 -5.673 5.378 1.00 83.12 88 LYS A N 1
ATOM 704 C CA . LYS A 1 88 ? -6.433 -6.623 5.033 1.00 83.12 88 LYS A CA 1
ATOM 705 C C . LYS A 1 88 ? -7.618 -6.625 5.999 1.00 83.12 88 LYS A C 1
ATOM 707 O O . LYS A 1 88 ? -8.701 -7.067 5.635 1.00 83.12 88 LYS A O 1
ATOM 712 N N . PHE A 1 89 ? -7.399 -6.173 7.232 1.00 74.00 89 PHE A N 1
ATOM 713 C CA . PHE A 1 89 ? -8.439 -6.079 8.253 1.00 74.00 89 PHE A CA 1
ATOM 714 C C . PHE A 1 89 ? -9.265 -4.795 8.143 1.00 74.00 89 PHE A C 1
ATOM 716 O O . PHE A 1 89 ? -10.344 -4.741 8.720 1.00 74.00 89 PHE A O 1
ATOM 723 N N . SER A 1 90 ? -8.780 -3.801 7.393 1.00 78.69 90 SER A N 1
ATOM 724 C CA . SER A 1 90 ? -9.490 -2.551 7.156 1.00 78.69 90 SER A CA 1
ATOM 725 C C . SER A 1 90 ? -10.443 -2.697 5.977 1.00 78.69 90 SER A C 1
ATOM 727 O O . SER A 1 90 ? -10.038 -2.83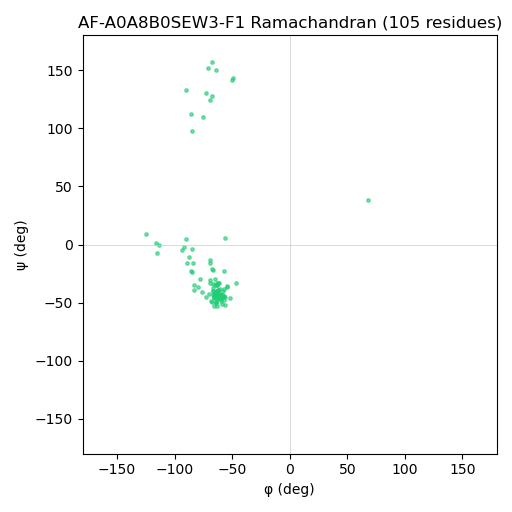0 4.814 1.00 78.69 90 SER A O 1
ATOM 729 N N . THR A 1 91 ? -11.739 -2.644 6.273 1.00 70.00 91 THR A N 1
ATOM 730 C CA . THR A 1 91 ? -12.789 -2.712 5.241 1.00 70.00 91 THR A CA 1
ATOM 731 C C . THR A 1 91 ? -12.689 -1.547 4.254 1.00 70.00 91 THR A C 1
ATOM 733 O O . THR A 1 91 ? -12.905 -1.722 3.054 1.00 70.00 91 THR A O 1
ATOM 736 N N . ALA A 1 92 ? -12.254 -0.389 4.744 1.00 67.19 92 ALA A N 1
ATOM 737 C CA . ALA A 1 92 ? -12.031 0.837 3.993 1.00 67.19 92 ALA A CA 1
ATOM 738 C C . ALA A 1 92 ? -10.946 0.734 2.925 1.00 67.19 92 ALA A C 1
ATOM 740 O O . ALA A 1 92 ? -11.065 1.293 1.834 1.00 67.19 92 ALA A O 1
ATOM 741 N N . LEU A 1 93 ? -9.861 0.037 3.262 1.00 74.75 93 LEU A N 1
ATOM 742 C CA . LEU A 1 93 ? -8.668 -0.030 2.428 1.00 74.75 93 LEU A CA 1
ATOM 743 C C . LEU A 1 93 ? -8.791 -1.112 1.353 1.00 74.75 93 LEU A C 1
ATOM 745 O O . LEU A 1 93 ? -8.178 -0.983 0.294 1.00 74.75 93 LEU A O 1
ATOM 749 N N . SER A 1 94 ? -9.632 -2.127 1.574 1.00 71.00 94 SER A N 1
ATOM 750 C CA . SER A 1 94 ? -9.798 -3.275 0.672 1.00 71.00 94 SER A CA 1
ATOM 751 C C . SER A 1 94 ? -10.079 -2.891 -0.792 1.00 71.00 94 SER A C 1
ATOM 753 O O . SER A 1 94 ? -9.408 -3.393 -1.694 1.00 71.00 94 SER A O 1
ATOM 755 N N . GLY A 1 95 ? -10.994 -1.947 -1.043 1.00 67.81 95 GLY A N 1
ATOM 756 C CA . GLY A 1 95 ? -11.330 -1.502 -2.402 1.00 67.81 95 GLY A CA 1
ATOM 757 C C . GLY A 1 95 ? -10.215 -0.705 -3.089 1.00 67.81 95 GLY A C 1
ATOM 758 O O . GLY A 1 95 ? -10.054 -0.769 -4.306 1.00 67.81 95 GLY A O 1
ATOM 759 N N . LEU A 1 96 ? -9.405 0.015 -2.312 1.00 73.50 96 LEU A N 1
ATOM 760 C CA . LEU A 1 96 ? -8.367 0.917 -2.823 1.00 73.50 96 LEU A CA 1
ATOM 761 C C . LEU A 1 96 ? -7.081 0.157 -3.169 1.00 73.50 96 LEU A C 1
ATOM 763 O O . LEU A 1 96 ? -6.405 0.464 -4.154 1.00 73.50 96 LEU A O 1
ATOM 767 N N . VAL A 1 97 ? -6.782 -0.880 -2.382 1.00 81.56 97 VAL A N 1
ATOM 768 C CA . VAL A 1 97 ? -5.662 -1.805 -2.588 1.00 81.56 97 VAL A CA 1
ATOM 769 C C . VAL A 1 97 ? -5.754 -2.463 -3.968 1.00 81.56 97 VAL A C 1
ATOM 771 O O . VAL A 1 97 ? -4.759 -2.502 -4.689 1.00 81.56 97 VAL A O 1
ATOM 774 N N . THR A 1 98 ? -6.940 -2.917 -4.386 1.00 77.81 98 THR A N 1
ATOM 775 C CA . THR A 1 98 ? -7.129 -3.566 -5.697 1.00 77.81 98 THR A CA 1
ATOM 776 C C . THR A 1 98 ? -6.833 -2.631 -6.872 1.00 77.81 98 THR A C 1
ATOM 778 O O . THR A 1 98 ? -6.226 -3.059 -7.855 1.00 77.81 98 THR A O 1
ATOM 781 N N . THR A 1 99 ? -7.229 -1.361 -6.789 1.00 75.88 99 THR A N 1
ATOM 782 C CA . THR A 1 99 ? -6.971 -0.373 -7.849 1.00 75.88 99 THR A CA 1
ATOM 783 C C . THR A 1 99 ? -5.476 -0.100 -8.000 1.00 75.88 99 THR A C 1
ATOM 785 O O . THR A 1 99 ? -4.947 -0.156 -9.111 1.00 75.88 99 THR A O 1
ATOM 788 N N . ILE A 1 100 ? -4.768 0.108 -6.885 1.00 78.62 100 ILE A N 1
ATOM 789 C CA . ILE A 1 100 ? -3.314 0.323 -6.903 1.00 78.62 100 ILE A CA 1
ATOM 790 C C . ILE A 1 100 ? -2.581 -0.920 -7.420 1.00 78.62 100 ILE A C 1
ATOM 792 O O . ILE A 1 100 ? -1.661 -0.777 -8.225 1.00 78.62 100 ILE A O 1
ATOM 796 N N . ALA A 1 101 ? -3.003 -2.126 -7.020 1.00 80.56 101 ALA A N 1
ATOM 797 C CA . ALA A 1 101 ? -2.384 -3.372 -7.472 1.00 80.56 101 ALA A CA 1
ATOM 798 C C . ALA A 1 101 ? -2.386 -3.496 -9.002 1.00 80.56 101 ALA A C 1
ATOM 800 O O . ALA A 1 101 ? -1.363 -3.824 -9.606 1.00 80.56 101 ALA A O 1
ATOM 801 N N . LYS A 1 102 ? -3.531 -3.187 -9.627 1.00 79.44 102 LYS A N 1
ATOM 802 C CA . LYS A 1 102 ? -3.701 -3.234 -11.084 1.00 79.44 102 LYS A CA 1
ATOM 803 C C . LYS A 1 102 ? -2.802 -2.225 -11.790 1.00 79.44 102 LYS A C 1
ATOM 805 O O . LYS A 1 102 ? -2.085 -2.601 -12.711 1.00 79.44 102 LYS A O 1
ATOM 810 N N . ILE A 1 103 ? -2.800 -0.969 -11.340 1.00 75.06 103 ILE A N 1
ATOM 811 C CA . ILE A 1 103 ? -2.015 0.103 -11.977 1.00 75.06 103 ILE A CA 1
ATOM 812 C C . ILE A 1 103 ? -0.511 -0.140 -11.816 1.00 75.06 103 ILE A C 1
ATOM 814 O O . ILE A 1 103 ? 0.272 0.113 -12.729 1.00 75.06 103 ILE A O 1
ATOM 818 N N . ALA A 1 104 ? -0.091 -0.663 -10.668 1.00 76.00 104 ALA A N 1
ATOM 819 C CA . ALA A 1 104 ? 1.313 -0.910 -10.384 1.00 76.00 104 ALA A CA 1
ATOM 820 C C . ALA A 1 104 ? 1.842 -2.256 -10.908 1.00 76.00 104 ALA A C 1
ATOM 822 O O . ALA A 1 104 ? 3.044 -2.512 -10.776 1.00 76.00 104 ALA A O 1
ATOM 823 N N . GLY A 1 105 ? 0.986 -3.104 -11.489 1.00 79.69 105 GLY A N 1
ATOM 824 C CA . GLY A 1 105 ? 1.371 -4.406 -12.040 1.00 79.69 105 GLY A CA 1
ATOM 825 C C . GLY A 1 105 ? 1.800 -5.421 -10.977 1.00 79.69 105 GLY A C 1
ATOM 826 O O . GLY A 1 105 ? 2.768 -6.147 -11.184 1.00 79.69 105 GLY A O 1
ATOM 827 N N . VAL A 1 106 ? 1.125 -5.426 -9.824 1.00 80.94 106 VAL A N 1
ATOM 828 C CA . VAL A 1 106 ? 1.363 -6.365 -8.705 1.00 80.94 106 VAL A CA 1
ATOM 829 C C . VAL A 1 106 ? 0.100 -7.133 -8.291 1.00 80.94 106 VAL A C 1
ATOM 831 O O . VAL A 1 106 ? 0.097 -7.784 -7.249 1.00 80.94 106 VAL A O 1
ATOM 834 N N . ALA A 1 107 ? -0.970 -7.005 -9.084 1.00 66.50 107 ALA A N 1
ATOM 835 C CA . ALA A 1 107 ? -2.205 -7.775 -8.950 1.00 66.50 107 ALA A CA 1
ATOM 836 C C . ALA A 1 107 ? -2.038 -9.218 -9.442 1.00 66.50 107 ALA A C 1
ATOM 838 O O . ALA A 1 107 ? -1.295 -9.419 -10.430 1.00 66.50 107 ALA A O 1
#

Solvent-accessible surface area (backbone atoms only — not comparable to full-atom values): 6145 Å² total; per-residue (Å²): 144,67,66,67,67,54,53,55,53,50,53,51,52,50,53,54,49,62,55,74,67,59,60,100,76,66,52,67,65,56,57,46,54,53,49,44,57,51,47,72,69,38,84,84,53,51,74,69,46,32,53,51,30,46,50,23,45,48,54,23,42,58,32,69,71,40,60,78,95,69,39,54,64,66,58,30,48,50,21,44,52,59,19,49,69,59,42,68,80,34,77,81,48,52,68,56,52,56,56,52,24,57,77,70,72,73,105

Mean predicted aligned error: 8.27 Å

Sequence (107 aa):
MATINNHNSIIHKQIVNEFNSINEIDSIAIMVNKLKVIIDNDLELTNQQKNKAITNLADFSFESQKPSDKQNLENKKLSWDNFTEVVKFSTALSGLVTTIAKIAGVA

Organism: NCBI:txid111770